Protein AF-A0A1M6SLY5-F1 (afdb_monomer_lite)

Structure (mmCIF, N/CA/C/O backbone):
data_AF-A0A1M6SLY5-F1
#
_entry.id   AF-A0A1M6SLY5-F1
#
loop_
_atom_site.group_PDB
_atom_site.id
_atom_site.type_symbol
_atom_site.label_atom_id
_atom_site.label_alt_id
_atom_site.label_comp_id
_atom_site.label_asym_id
_atom_site.label_entity_id
_atom_site.label_seq_id
_atom_site.pdbx_PDB_ins_code
_atom_site.Cartn_x
_atom_site.Cartn_y
_atom_site.Cartn_z
_atom_site.occupancy
_atom_site.B_iso_or_equiv
_atom_site.auth_seq_id
_atom_site.auth_comp_id
_atom_site.auth_asym_id
_atom_site.auth_atom_id
_atom_site.pdbx_PDB_model_num
ATOM 1 N N . MET A 1 1 ? -16.398 -8.514 -17.392 1.00 31.44 1 MET A N 1
ATOM 2 C CA . MET A 1 1 ? -16.250 -7.061 -17.601 1.00 31.44 1 MET A CA 1
ATOM 3 C C . MET A 1 1 ? -15.039 -6.646 -16.798 1.00 31.44 1 MET A C 1
ATOM 5 O O . MET A 1 1 ? -15.079 -6.820 -15.590 1.00 31.44 1 MET A O 1
ATOM 9 N N . ALA A 1 2 ? -13.946 -6.246 -17.450 1.00 33.09 2 ALA A N 1
ATOM 10 C CA . ALA A 1 2 ? -12.776 -5.746 -16.738 1.00 33.09 2 ALA A CA 1
ATOM 11 C C . ALA A 1 2 ? -13.209 -4.456 -16.042 1.00 33.09 2 ALA A C 1
ATOM 13 O O . ALA A 1 2 ? -13.502 -3.462 -16.710 1.00 33.09 2 ALA A O 1
ATOM 14 N N . ALA A 1 3 ? -13.373 -4.512 -14.719 1.00 38.53 3 ALA A N 1
ATOM 15 C CA . ALA A 1 3 ? -13.499 -3.308 -13.927 1.00 38.53 3 ALA A CA 1
ATOM 16 C C . ALA A 1 3 ? -12.273 -2.477 -14.287 1.00 38.53 3 ALA A C 1
ATOM 18 O O . ALA A 1 3 ? -11.143 -2.946 -14.161 1.00 38.53 3 ALA A O 1
ATOM 19 N N . LYS A 1 4 ? -12.507 -1.295 -14.851 1.00 42.88 4 LYS A N 1
ATOM 20 C CA . LYS A 1 4 ? -11.480 -0.289 -15.063 1.00 42.88 4 LYS A CA 1
ATOM 21 C C . LYS A 1 4 ? -11.032 0.094 -13.657 1.00 42.88 4 LYS A C 1
ATOM 23 O O . LYS A 1 4 ? -11.617 1.001 -13.077 1.00 42.88 4 LYS A O 1
ATOM 28 N N . LYS A 1 5 ? -10.134 -0.709 -13.075 1.00 47.84 5 LYS A N 1
ATOM 29 C CA . LYS A 1 5 ? -9.562 -0.514 -11.750 1.00 47.84 5 LYS A CA 1
ATOM 30 C C . LYS A 1 5 ? -8.920 0.856 -11.866 1.00 47.84 5 LYS A C 1
ATOM 32 O O . LYS A 1 5 ? -7.942 1.026 -12.593 1.00 47.84 5 LYS A O 1
ATOM 37 N N 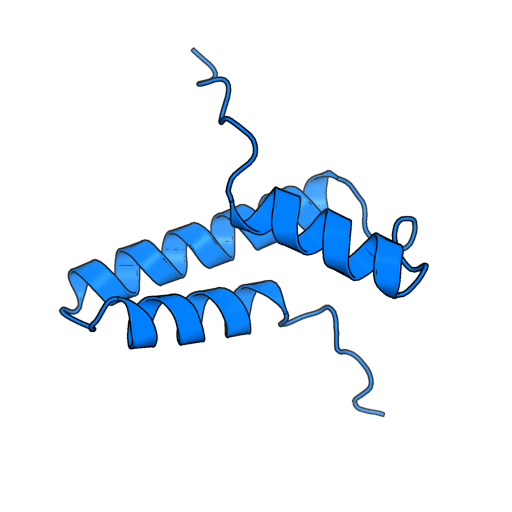. GLU A 1 6 ? -9.590 1.882 -11.340 1.00 51.91 6 GLU A N 1
ATOM 38 C CA . GLU A 1 6 ? -8.944 3.171 -11.145 1.00 51.91 6 GLU A CA 1
ATOM 39 C C . GLU A 1 6 ? -7.624 2.829 -10.481 1.00 51.91 6 GLU A C 1
ATOM 41 O O . GLU A 1 6 ? -7.676 2.133 -9.471 1.00 51.91 6 GLU A O 1
ATOM 46 N N . MET A 1 7 ? -6.487 3.188 -11.097 1.00 57.75 7 MET A N 1
ATOM 47 C CA . MET A 1 7 ? -5.168 2.740 -10.640 1.00 57.75 7 MET A CA 1
ATOM 48 C C . MET A 1 7 ? -5.151 2.714 -9.113 1.00 57.75 7 MET A C 1
ATOM 50 O O . MET A 1 7 ? -5.355 3.785 -8.509 1.0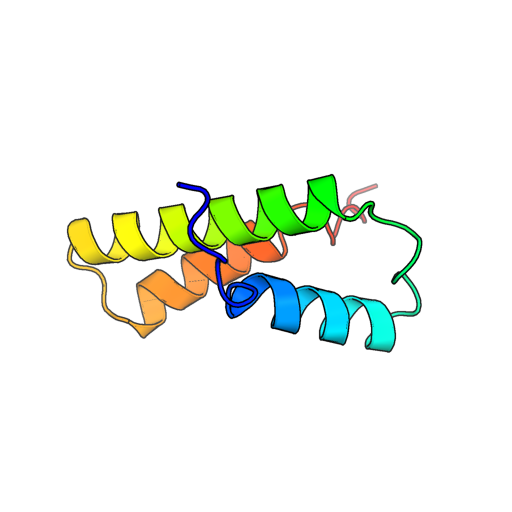0 57.75 7 MET A O 1
ATOM 54 N N . SER A 1 8 ? -5.011 1.512 -8.527 1.00 68.69 8 SER A N 1
ATOM 55 C CA . SER A 1 8 ? -5.091 1.328 -7.076 1.00 68.69 8 SER A CA 1
ATOM 56 C C . SER A 1 8 ? -4.182 2.361 -6.426 1.00 68.69 8 SER A C 1
ATOM 58 O O . SER A 1 8 ? -3.134 2.715 -6.977 1.00 68.69 8 SER A O 1
ATOM 60 N N . TYR A 1 9 ? -4.611 2.915 -5.294 1.00 79.69 9 TYR A N 1
ATOM 61 C CA . TYR A 1 9 ? -3.880 3.978 -4.597 1.00 79.69 9 TYR A CA 1
ATOM 62 C C . TYR A 1 9 ? -2.377 3.653 -4.477 1.00 79.69 9 TYR A C 1
ATOM 64 O O . TYR A 1 9 ? -1.527 4.499 -4.758 1.00 79.69 9 TYR A O 1
ATOM 72 N N . TYR A 1 10 ? -2.069 2.384 -4.213 1.00 82.62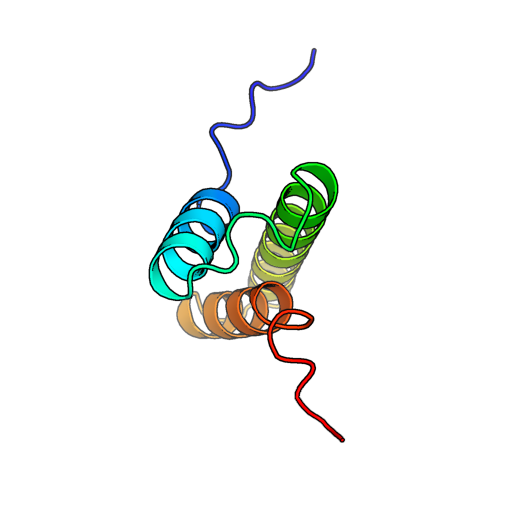 10 TYR A N 1
ATOM 73 C CA . TYR A 1 10 ? -0.724 1.830 -4.139 1.00 82.62 10 TYR A CA 1
ATOM 74 C C . TYR A 1 10 ? 0.070 1.871 -5.457 1.00 82.62 10 TYR A C 1
ATOM 76 O O . TYR A 1 10 ? 1.245 2.226 -5.440 1.00 82.62 10 TYR A O 1
ATOM 84 N N . ARG A 1 11 ? -0.559 1.626 -6.616 1.00 84.88 11 ARG A N 1
ATOM 85 C CA . ARG A 1 11 ? 0.091 1.727 -7.940 1.00 84.88 11 ARG A CA 1
ATOM 86 C C . ARG A 1 11 ? 0.541 3.156 -8.233 1.00 84.88 11 ARG A C 1
ATOM 88 O O . ARG A 1 11 ? 1.653 3.390 -8.698 1.00 84.88 11 ARG A O 1
ATOM 95 N N . ARG A 1 12 ? -0.324 4.137 -7.950 1.00 87.44 12 ARG A N 1
ATOM 96 C CA . ARG A 1 12 ? 0.015 5.562 -8.122 1.00 87.44 12 ARG A CA 1
ATOM 97 C C . ARG A 1 12 ? 1.137 5.988 -7.182 1.00 87.44 12 ARG A C 1
ATOM 99 O O . ARG A 1 12 ? 2.013 6.742 -7.593 1.00 87.44 12 ARG A O 1
ATOM 106 N N . TYR A 1 13 ? 1.109 5.492 -5.951 1.00 84.81 13 TYR A N 1
ATOM 107 C CA . TYR A 1 13 ? 2.158 5.750 -4.975 1.00 84.81 13 TYR A CA 1
ATOM 108 C C . TYR A 1 13 ? 3.511 5.162 -5.410 1.00 84.81 13 TYR A C 1
ATOM 110 O O . TYR A 1 13 ? 4.518 5.862 -5.351 1.00 84.81 13 TYR A O 1
ATOM 118 N N . LEU A 1 14 ? 3.528 3.938 -5.949 1.00 83.69 14 LEU A N 1
ATOM 119 C CA . LEU A 1 14 ? 4.735 3.318 -6.506 1.00 83.69 14 LEU A CA 1
ATOM 120 C C . LEU A 1 14 ? 5.324 4.105 -7.673 1.00 83.69 14 LEU A C 1
ATOM 122 O O . LEU A 1 14 ? 6.517 4.384 -7.677 1.00 83.69 14 LEU A O 1
ATOM 126 N N . LEU A 1 15 ? 4.499 4.508 -8.641 1.00 85.81 15 LEU A N 1
ATOM 127 C CA . LEU A 1 15 ? 4.969 5.315 -9.771 1.00 85.81 15 LEU A CA 1
ATOM 128 C C . LEU A 1 15 ? 5.589 6.637 -9.310 1.00 85.81 15 LEU A C 1
ATOM 130 O O . LEU A 1 15 ? 6.583 7.085 -9.876 1.00 85.81 15 LEU A O 1
ATOM 134 N N . HIS A 1 16 ? 5.024 7.248 -8.267 1.00 87.25 16 HIS A N 1
ATOM 135 C CA . HIS A 1 16 ? 5.589 8.456 -7.680 1.00 87.25 16 HIS A CA 1
ATOM 136 C C . HIS A 1 16 ? 6.956 8.194 -7.030 1.00 87.25 16 HIS A C 1
ATOM 138 O O . HIS A 1 16 ? 7.903 8.915 -7.331 1.00 87.25 16 HIS A O 1
ATOM 144 N N . LEU A 1 17 ? 7.079 7.148 -6.207 1.00 84.81 17 LEU A N 1
ATOM 145 C CA . LEU A 1 17 ? 8.350 6.767 -5.577 1.00 84.81 17 LEU A CA 1
ATOM 146 C C . LEU A 1 17 ? 9.435 6.425 -6.601 1.00 84.81 17 LEU A C 1
ATOM 148 O O . LEU A 1 17 ? 10.577 6.849 -6.464 1.00 84.81 17 LEU A O 1
ATOM 152 N N . LEU A 1 18 ? 9.080 5.688 -7.650 1.00 84.56 18 LEU A N 1
ATOM 153 C CA . LEU A 1 18 ? 10.025 5.308 -8.693 1.00 84.56 18 LEU A CA 1
ATOM 154 C C . LEU A 1 18 ? 10.498 6.499 -9.521 1.00 84.56 18 LEU A C 1
ATOM 156 O O . LEU A 1 18 ? 11.667 6.538 -9.899 1.00 84.56 18 LEU A O 1
ATOM 160 N N . GLY A 1 19 ? 9.620 7.475 -9.763 1.00 85.19 19 GLY A N 1
ATOM 161 C CA . GLY A 1 19 ? 10.008 8.748 -10.367 1.00 85.19 19 GLY A CA 1
ATOM 162 C C . GLY A 1 19 ? 10.967 9.538 -9.472 1.00 85.19 19 GLY A C 1
ATOM 163 O O . GLY A 1 19 ? 11.964 10.064 -9.957 1.00 85.19 19 GLY A O 1
ATOM 164 N N . GLU A 1 20 ? 10.722 9.565 -8.157 1.00 86.69 20 GLU A N 1
ATOM 165 C CA . GLU A 1 20 ? 11.618 10.208 -7.179 1.00 86.69 20 GLU A CA 1
ATOM 166 C C . GLU A 1 20 ? 12.994 9.518 -7.110 1.00 86.69 20 GLU A C 1
ATOM 168 O O . GLU A 1 20 ? 14.017 10.184 -6.958 1.00 86.69 20 GLU A O 1
ATOM 173 N N . TRP A 1 21 ? 13.041 8.191 -7.253 1.00 83.00 21 TRP A N 1
ATOM 174 C CA . TRP A 1 21 ? 14.287 7.413 -7.262 1.00 83.00 21 TRP A CA 1
ATOM 175 C C . TRP A 1 21 ? 14.979 7.362 -8.631 1.00 83.00 21 TRP A C 1
ATOM 177 O O . TRP A 1 21 ? 16.124 6.923 -8.721 1.00 83.00 21 TRP A O 1
ATOM 187 N N . GLY A 1 22 ? 14.310 7.802 -9.701 1.00 81.50 22 GLY A N 1
ATOM 188 C CA . GLY A 1 22 ? 14.793 7.655 -11.077 1.00 81.50 22 GLY A CA 1
ATOM 189 C C . GLY A 1 22 ? 14.812 6.203 -11.578 1.00 81.50 22 GLY A C 1
ATOM 190 O O . GLY A 1 22 ? 15.436 5.909 -12.596 1.00 81.50 22 GLY A O 1
ATOM 191 N N . GLU A 1 23 ? 14.131 5.291 -10.879 1.00 79.00 23 GLU A N 1
ATOM 192 C CA . GLU A 1 23 ? 14.038 3.860 -11.202 1.00 79.00 23 GLU A CA 1
ATOM 193 C C . GLU A 1 23 ? 12.726 3.497 -11.921 1.00 79.00 23 GLU A C 1
ATOM 195 O O . GLU A 1 23 ? 12.374 2.327 -12.040 1.00 79.00 23 GLU A O 1
ATOM 200 N N . GLU A 1 24 ? 12.000 4.482 -12.449 1.00 74.06 24 GLU A N 1
ATOM 201 C CA . GLU A 1 24 ? 10.720 4.314 -13.165 1.00 74.06 24 GLU A CA 1
ATOM 202 C C . GLU A 1 24 ? 10.758 3.315 -14.338 1.00 74.06 24 GLU A C 1
ATOM 204 O O . GLU A 1 24 ? 9.725 2.772 -14.713 1.00 74.06 24 GLU A O 1
ATOM 209 N N . HIS A 1 25 ? 11.945 3.024 -14.880 1.00 76.19 25 HIS A N 1
ATOM 210 C CA . HIS A 1 25 ? 12.157 2.055 -15.962 1.00 76.19 25 HIS A CA 1
ATOM 2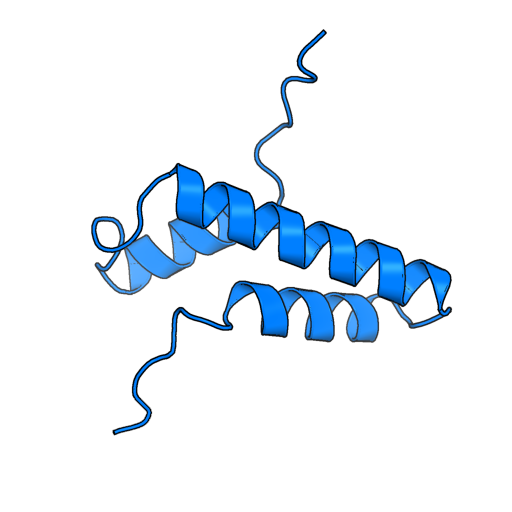11 C C . HIS A 1 25 ? 12.628 0.672 -15.477 1.00 76.19 25 HIS A C 1
ATOM 213 O O . HIS A 1 25 ? 12.736 -0.252 -16.282 1.00 76.19 25 HIS A O 1
ATOM 219 N N . LYS A 1 26 ? 12.970 0.526 -14.190 1.00 78.25 26 LYS A N 1
ATOM 220 C CA . LYS A 1 26 ? 13.554 -0.702 -13.623 1.00 78.25 26 LYS A CA 1
ATOM 221 C C . LYS A 1 26 ? 12.517 -1.811 -13.454 1.00 78.25 26 LYS A C 1
ATOM 223 O O . LYS A 1 26 ? 12.862 -2.987 -13.536 1.00 78.25 26 LYS A O 1
ATOM 228 N N . TYR A 1 27 ? 11.257 -1.435 -13.259 1.00 80.88 27 TYR A N 1
ATOM 229 C CA . TYR A 1 27 ? 10.150 -2.353 -13.025 1.00 80.88 27 TYR A CA 1
ATOM 230 C C . TYR A 1 27 ? 9.110 -2.208 -14.139 1.00 80.88 27 TYR A C 1
ATOM 232 O O . TYR A 1 27 ? 8.769 -1.098 -14.539 1.00 80.88 27 TYR A O 1
ATOM 240 N N . GLY A 1 28 ? 8.626 -3.335 -14.666 1.00 82.38 28 GLY A N 1
ATOM 241 C CA . GLY A 1 28 ? 7.583 -3.342 -15.697 1.00 82.38 28 GLY A CA 1
ATOM 242 C C . GLY A 1 28 ? 6.195 -3.042 -15.123 1.00 82.38 28 GLY A C 1
ATOM 243 O O . GLY A 1 28 ? 5.957 -3.281 -13.941 1.00 82.38 28 GLY A O 1
ATOM 244 N N . ASP A 1 29 ? 5.266 -2.580 -15.967 1.00 82.38 29 ASP A N 1
ATOM 245 C CA . ASP A 1 29 ? 3.875 -2.306 -15.563 1.00 82.38 29 ASP A CA 1
ATOM 246 C C . ASP A 1 29 ? 3.219 -3.518 -14.873 1.00 82.38 29 ASP A C 1
ATOM 248 O O . ASP A 1 29 ? 2.582 -3.343 -13.839 1.00 82.38 29 ASP A O 1
ATOM 252 N N . ASP A 1 30 ? 3.451 -4.739 -15.375 1.00 85.12 30 ASP A N 1
ATOM 253 C CA . ASP A 1 30 ? 2.925 -5.973 -14.768 1.00 85.12 30 ASP A CA 1
ATOM 254 C C . ASP A 1 30 ? 3.444 -6.190 -13.335 1.00 85.12 30 ASP A C 1
ATOM 256 O O . ASP A 1 30 ? 2.691 -6.601 -12.457 1.00 85.12 30 ASP A O 1
ATOM 260 N N . PHE A 1 31 ? 4.717 -5.866 -13.072 1.00 84.12 31 PHE A N 1
ATOM 261 C CA . PHE A 1 31 ? 5.299 -5.969 -11.729 1.00 84.12 31 PHE A CA 1
ATOM 262 C C . PHE A 1 31 ? 4.676 -4.942 -10.780 1.00 84.12 31 PHE A C 1
ATOM 264 O O . PHE A 1 31 ? 4.381 -5.252 -9.630 1.00 84.12 31 PHE A O 1
ATOM 271 N N . LEU A 1 32 ? 4.456 -3.715 -11.258 1.00 83.56 32 LEU A N 1
ATOM 272 C CA . LEU A 1 32 ? 3.821 -2.665 -10.461 1.00 83.56 32 LEU A CA 1
ATOM 273 C C . LEU A 1 32 ? 2.364 -2.996 -10.138 1.00 83.56 32 LEU A C 1
ATOM 275 O O . LEU A 1 32 ? 1.916 -2.721 -9.024 1.00 83.56 32 LEU A O 1
ATOM 279 N N . ASP A 1 33 ? 1.640 -3.580 -11.092 1.00 85.56 33 ASP A N 1
ATOM 280 C CA . ASP A 1 33 ? 0.267 -4.036 -10.892 1.00 85.56 33 ASP A CA 1
ATOM 281 C C . ASP A 1 33 ? 0.205 -5.203 -9.899 1.00 85.56 33 ASP A C 1
ATOM 283 O O . ASP A 1 33 ? -0.567 -5.136 -8.945 1.00 85.56 33 ASP A O 1
ATOM 287 N N . GLU A 1 34 ? 1.082 -6.203 -10.024 1.00 87.06 34 GLU A N 1
ATOM 288 C CA . GLU A 1 34 ? 1.155 -7.321 -9.074 1.00 87.06 34 GLU A CA 1
ATOM 289 C C . GLU A 1 34 ? 1.486 -6.846 -7.649 1.00 87.06 34 GLU A C 1
ATOM 291 O O . GLU A 1 34 ? 0.860 -7.284 -6.682 1.00 87.06 34 GLU A O 1
ATOM 296 N N . ARG A 1 35 ? 2.413 -5.889 -7.498 1.00 87.38 35 ARG A N 1
ATOM 297 C CA . ARG A 1 35 ? 2.766 -5.318 -6.185 1.00 87.38 35 ARG A CA 1
ATOM 298 C C . ARG A 1 35 ? 1.644 -4.486 -5.582 1.00 87.38 35 ARG A C 1
ATOM 300 O O . ARG A 1 35 ? 1.398 -4.568 -4.379 1.00 87.38 35 ARG A O 1
ATOM 307 N N . ALA A 1 36 ? 0.958 -3.689 -6.396 1.00 87.56 36 ALA A N 1
ATOM 308 C CA . ALA A 1 36 ? -0.188 -2.916 -5.938 1.00 87.56 36 ALA A CA 1
ATOM 309 C C . ALA A 1 36 ? -1.348 -3.827 -5.511 1.00 87.56 36 ALA A C 1
ATOM 311 O O . ALA A 1 36 ? -1.985 -3.552 -4.492 1.00 87.56 36 ALA A O 1
ATOM 312 N N . ASP A 1 37 ? -1.588 -4.907 -6.255 1.00 89.44 37 ASP A N 1
ATOM 313 C CA . ASP A 1 37 ? -2.620 -5.896 -5.954 1.00 89.44 37 ASP A CA 1
ATOM 314 C C . ASP A 1 37 ? -2.292 -6.676 -4.674 1.00 89.44 37 ASP A C 1
ATOM 316 O O . ASP A 1 37 ? -3.159 -6.807 -3.811 1.00 89.44 37 ASP A O 1
ATOM 320 N N . ALA A 1 38 ? -1.038 -7.100 -4.488 1.00 89.44 38 ALA A N 1
ATOM 321 C CA . ALA A 1 38 ? -0.591 -7.774 -3.268 1.00 89.44 38 ALA A CA 1
ATOM 322 C C . ALA A 1 38 ? -0.722 -6.880 -2.019 1.00 89.44 38 ALA A C 1
ATOM 324 O O . ALA A 1 38 ? -1.174 -7.332 -0.967 1.00 89.44 38 ALA A O 1
ATOM 325 N N . ALA A 1 39 ? -0.373 -5.594 -2.128 1.00 90.38 39 ALA A N 1
ATOM 326 C CA . ALA A 1 39 ? -0.535 -4.638 -1.033 1.00 90.38 39 ALA A CA 1
ATOM 327 C C . ALA A 1 39 ? -2.013 -4.389 -0.687 1.00 90.38 39 ALA A C 1
ATOM 329 O O . ALA A 1 39 ? -2.373 -4.275 0.486 1.00 90.38 39 ALA A O 1
ATOM 330 N N . GLU A 1 40 ? -2.877 -4.310 -1.701 1.00 89.12 40 GLU A N 1
ATOM 331 C CA . GLU A 1 40 ? -4.322 -4.162 -1.522 1.00 89.12 40 GLU A CA 1
ATOM 332 C C . GLU A 1 40 ? -4.934 -5.404 -0.858 1.00 89.12 40 GLU A C 1
ATOM 334 O O . GLU A 1 40 ? -5.710 -5.273 0.090 1.00 89.12 40 GLU A O 1
ATOM 339 N N . GLU A 1 41 ? -4.533 -6.601 -1.287 1.00 90.62 41 GLU A N 1
ATOM 340 C CA . GLU A 1 41 ? -4.965 -7.859 -0.678 1.00 90.62 41 GLU A CA 1
ATOM 341 C C . GLU A 1 41 ? -4.532 -7.958 0.792 1.00 90.62 41 GLU A C 1
ATOM 343 O O . GLU A 1 41 ? -5.359 -8.285 1.647 1.00 90.62 41 GLU A O 1
ATOM 348 N N . GLU A 1 42 ? -3.282 -7.608 1.114 1.00 92.00 42 GLU A N 1
ATOM 349 C CA . GLU A 1 42 ? -2.790 -7.616 2.497 1.00 92.00 42 GLU A CA 1
ATOM 350 C C . GLU A 1 42 ? -3.524 -6.587 3.364 1.00 92.00 42 GLU A C 1
ATOM 352 O O . GLU A 1 42 ? -3.899 -6.890 4.499 1.00 92.00 42 GLU A O 1
ATOM 357 N N . TYR A 1 43 ? -3.810 -5.392 2.831 1.00 89.19 43 TYR A N 1
ATOM 358 C CA . TYR A 1 43 ? -4.633 -4.402 3.526 1.00 89.19 43 TYR A CA 1
ATOM 359 C C . TYR A 1 43 ? -6.015 -4.972 3.858 1.00 89.19 43 TYR A C 1
ATOM 361 O O . TYR A 1 43 ? -6.471 -4.897 5.002 1.00 89.19 43 TYR A O 1
ATOM 369 N N . GLU A 1 44 ? -6.698 -5.553 2.871 1.00 91.06 44 GLU A N 1
ATOM 370 C CA . GLU A 1 44 ? -8.017 -6.142 3.079 1.00 91.06 44 GLU A CA 1
ATOM 371 C C . GLU A 1 44 ? -7.977 -7.296 4.078 1.00 91.06 44 GLU A C 1
ATOM 373 O O . GLU A 1 44 ? -8.861 -7.401 4.933 1.00 91.06 44 GLU A O 1
ATOM 378 N N . ASN A 1 45 ? -6.962 -8.152 3.988 1.00 92.56 45 ASN A N 1
ATOM 379 C CA . ASN A 1 45 ? -6.787 -9.272 4.894 1.00 92.56 45 ASN A CA 1
ATOM 380 C C . ASN A 1 45 ? -6.569 -8.779 6.328 1.00 92.56 45 ASN A C 1
ATOM 382 O O . ASN A 1 45 ? -7.314 -9.159 7.229 1.00 92.56 45 ASN A O 1
ATOM 386 N N . ALA A 1 46 ? -5.669 -7.816 6.525 1.00 92.50 46 ALA A N 1
ATOM 387 C CA . ALA A 1 46 ? -5.440 -7.190 7.819 1.00 92.50 46 ALA A CA 1
ATOM 388 C C . ALA A 1 46 ? -6.724 -6.554 8.392 1.00 92.50 46 ALA A C 1
ATOM 390 O O . ALA A 1 46 ? -7.054 -6.702 9.573 1.00 92.50 46 ALA A O 1
ATOM 391 N N . ARG A 1 47 ? -7.524 -5.893 7.548 1.00 89.75 47 ARG A N 1
ATOM 392 C CA . ARG A 1 47 ? -8.830 -5.350 7.955 1.00 89.75 47 ARG A CA 1
ATOM 393 C C . ARG A 1 47 ? -9.814 -6.449 8.363 1.00 89.75 47 ARG A C 1
ATOM 395 O O . ARG A 1 47 ? -10.574 -6.235 9.308 1.00 89.75 47 ARG A O 1
ATOM 402 N N . ARG A 1 48 ? -9.799 -7.614 7.702 1.00 93.50 48 ARG A N 1
ATOM 403 C CA . ARG A 1 48 ? -10.603 -8.794 8.087 1.00 93.50 48 ARG A CA 1
ATOM 404 C C . ARG A 1 48 ? -10.124 -9.425 9.395 1.00 93.50 48 ARG A C 1
ATOM 406 O O . ARG A 1 48 ? -10.963 -9.869 10.173 1.00 93.50 48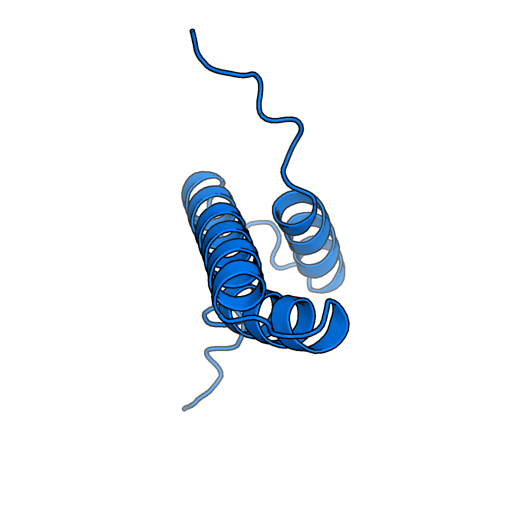 ARG A O 1
ATOM 413 N N . GLU A 1 49 ? -8.820 -9.417 9.665 1.00 93.19 49 GLU A N 1
ATOM 414 C CA . GLU A 1 49 ? -8.234 -9.853 10.943 1.00 93.19 49 GLU A CA 1
ATOM 415 C C . GLU A 1 49 ? -8.606 -8.927 12.119 1.00 93.19 49 GLU A C 1
ATOM 417 O O . GLU A 1 49 ? -8.429 -9.290 13.281 1.00 93.19 49 GLU A O 1
ATOM 422 N N . GLY A 1 50 ? -9.161 -7.744 11.835 1.00 95.12 50 GLY A N 1
ATOM 423 C CA . GLY A 1 50 ? -9.568 -6.762 12.840 1.00 95.12 50 GLY A CA 1
ATOM 424 C C . GLY A 1 50 ? -8.478 -5.751 13.196 1.00 95.12 50 GLY A C 1
ATOM 425 O O . GLY A 1 50 ? -8.613 -5.047 14.198 1.00 95.12 50 GLY A O 1
ATOM 426 N N . LEU A 1 51 ? -7.418 -5.653 12.387 1.00 93.06 51 LEU A N 1
ATOM 427 C CA . LEU A 1 51 ? -6.377 -4.640 12.550 1.00 93.06 51 LEU A CA 1
ATOM 428 C C . LEU A 1 51 ? -6.932 -3.231 12.286 1.00 93.06 51 LEU A C 1
ATOM 430 O O . LEU A 1 51 ? -7.888 -3.014 11.520 1.00 93.06 51 LEU A O 1
ATOM 434 N N . THR A 1 52 ? -6.321 -2.240 12.938 1.00 93.38 52 THR A N 1
ATOM 435 C CA . THR A 1 52 ? -6.645 -0.835 12.676 1.00 93.38 52 THR A CA 1
ATOM 436 C C . THR A 1 52 ? -6.222 -0.443 11.261 1.00 93.38 52 THR A C 1
ATOM 438 O O . THR A 1 52 ? -5.453 -1.141 10.601 1.00 93.38 52 THR A O 1
ATOM 441 N N . VAL A 1 53 ? -6.750 0.682 10.772 1.00 88.50 53 VAL A N 1
ATOM 442 C CA . VAL A 1 53 ? -6.376 1.200 9.448 1.00 88.50 53 VAL A CA 1
ATOM 443 C C . VAL A 1 53 ? -4.868 1.433 9.368 1.00 88.50 53 VAL A C 1
ATOM 445 O O . VAL A 1 53 ? -4.271 1.002 8.391 1.00 88.50 53 VAL A O 1
ATOM 448 N N . ASP A 1 54 ? -4.258 2.009 10.408 1.00 91.12 54 ASP A N 1
ATOM 449 C CA . ASP A 1 54 ? -2.811 2.251 10.451 1.00 91.12 54 ASP A CA 1
ATOM 450 C C . ASP A 1 54 ? -2.007 0.949 10.355 1.00 91.12 54 ASP A C 1
ATOM 452 O O . ASP A 1 54 ? -1.081 0.850 9.559 1.00 91.12 54 ASP A O 1
ATOM 456 N N . GLN A 1 55 ? -2.404 -0.087 11.101 1.00 91.50 55 GLN A N 1
ATOM 457 C CA . GLN A 1 55 ? -1.719 -1.382 11.090 1.00 91.50 55 GLN A CA 1
ATOM 458 C C . GLN A 1 55 ? -1.866 -2.114 9.750 1.00 91.50 55 GLN A C 1
ATOM 460 O O . GLN A 1 55 ? -0.907 -2.693 9.244 1.00 91.50 55 GLN A O 1
ATOM 465 N N . ALA A 1 56 ? -3.065 -2.089 9.164 1.00 92.25 56 ALA A N 1
ATOM 466 C CA . ALA A 1 56 ? -3.302 -2.660 7.843 1.00 92.25 56 ALA A CA 1
ATOM 467 C C . ALA A 1 56 ? -2.505 -1.912 6.766 1.00 92.25 56 ALA A C 1
ATOM 469 O O . ALA A 1 56 ? -1.959 -2.523 5.850 1.00 92.25 56 ALA A O 1
ATOM 470 N N . GLN A 1 57 ? -2.408 -0.587 6.891 1.00 88.62 57 GLN A N 1
ATOM 471 C CA . GLN A 1 57 ? -1.658 0.250 5.968 1.00 88.62 57 GLN A CA 1
ATOM 472 C C . GLN A 1 57 ? -0.148 0.028 6.097 1.00 88.62 57 GLN A C 1
ATOM 474 O O . GLN A 1 57 ? 0.523 -0.045 5.075 1.00 88.62 57 GLN A O 1
ATOM 479 N N . GLU A 1 58 ? 0.378 -0.153 7.308 1.00 91.75 58 GLU A N 1
ATOM 480 C CA . GLU A 1 58 ? 1.783 -0.506 7.544 1.00 91.75 58 GLU A CA 1
ATOM 481 C C . GLU A 1 58 ? 2.152 -1.831 6.864 1.00 91.75 58 GLU A C 1
ATOM 483 O O . GLU A 1 58 ? 3.140 -1.891 6.132 1.00 91.75 58 GLU A O 1
ATOM 488 N N . ARG A 1 59 ? 1.322 -2.874 7.016 1.00 91.75 59 ARG A N 1
ATOM 489 C CA . ARG A 1 59 ? 1.551 -4.159 6.336 1.00 91.75 59 ARG A CA 1
ATOM 490 C C . ARG A 1 59 ? 1.485 -4.037 4.820 1.00 91.75 59 ARG A C 1
ATOM 492 O O . ARG A 1 59 ? 2.384 -4.512 4.132 1.00 91.75 59 ARG A O 1
ATOM 499 N N . ALA A 1 60 ? 0.464 -3.354 4.310 1.00 91.00 60 ALA A N 1
ATOM 500 C CA . ALA A 1 60 ? 0.323 -3.100 2.883 1.00 91.00 60 ALA A CA 1
ATOM 501 C C . ALA A 1 60 ? 1.528 -2.335 2.323 1.00 91.00 60 ALA A C 1
ATOM 503 O O . ALA A 1 60 ? 2.039 -2.692 1.270 1.00 91.00 60 ALA A O 1
ATOM 504 N N . MET A 1 61 ? 2.026 -1.320 3.039 1.00 89.31 61 MET A N 1
ATOM 505 C CA . MET A 1 61 ? 3.234 -0.592 2.645 1.00 89.31 61 MET A CA 1
ATOM 506 C C . MET A 1 61 ? 4.483 -1.466 2.701 1.00 89.31 61 MET A C 1
ATOM 508 O O . MET A 1 61 ? 5.323 -1.350 1.814 1.00 89.31 61 MET A O 1
ATOM 512 N N . SER A 1 62 ? 4.599 -2.351 3.692 1.00 89.94 62 SER A N 1
ATOM 513 C CA . SER A 1 62 ? 5.700 -3.310 3.750 1.00 89.94 62 SER A CA 1
ATOM 514 C C . SER A 1 62 ? 5.701 -4.205 2.515 1.00 89.94 62 SER A C 1
ATOM 516 O O . SER A 1 62 ? 6.729 -4.297 1.868 1.00 89.94 62 SER A O 1
ATOM 518 N N . VAL A 1 63 ? 4.562 -4.796 2.139 1.00 89.44 63 VAL A N 1
ATOM 519 C CA . VAL A 1 63 ? 4.437 -5.641 0.932 1.00 89.44 63 VAL A CA 1
ATOM 520 C C . VAL A 1 63 ? 4.661 -4.841 -0.353 1.00 89.44 63 VAL A C 1
ATOM 522 O O . VAL A 1 63 ? 5.263 -5.338 -1.304 1.00 89.44 63 VAL A O 1
ATOM 525 N N . LEU A 1 64 ? 4.195 -3.591 -0.380 1.00 87.00 64 LEU A N 1
ATOM 526 C CA . LEU A 1 64 ? 4.363 -2.701 -1.521 1.00 87.00 64 LEU A CA 1
ATOM 527 C C . LEU A 1 64 ? 5.830 -2.345 -1.769 1.00 87.00 64 LEU A C 1
ATOM 529 O O . LEU A 1 64 ? 6.217 -2.191 -2.919 1.00 87.00 64 LEU A O 1
ATOM 533 N N . LEU A 1 65 ? 6.620 -2.164 -0.708 1.00 85.06 65 LEU A N 1
ATOM 534 C CA . LEU A 1 65 ? 8.036 -1.788 -0.778 1.00 85.06 65 LEU A CA 1
ATOM 535 C C . LEU A 1 65 ? 8.974 -3.004 -0.761 1.00 85.06 65 LEU A C 1
ATOM 537 O O . LEU A 1 65 ? 10.134 -2.893 -1.163 1.00 85.06 65 LEU A O 1
ATOM 541 N N . ASP A 1 66 ? 8.472 -4.159 -0.331 1.00 80.75 66 ASP A N 1
ATOM 542 C CA . ASP A 1 66 ? 9.153 -5.443 -0.421 1.00 80.75 66 ASP A CA 1
ATOM 543 C C . ASP A 1 66 ? 9.458 -5.747 -1.898 1.00 80.75 66 ASP A C 1
ATOM 545 O O . ASP A 1 66 ? 8.575 -5.724 -2.754 1.00 80.75 66 ASP A O 1
ATOM 549 N N . GLY A 1 67 ? 10.735 -5.946 -2.226 1.00 68.31 67 GLY A N 1
ATOM 550 C CA . GLY A 1 67 ? 11.218 -6.110 -3.604 1.00 68.31 67 GLY A CA 1
ATOM 551 C C . GLY A 1 67 ? 11.692 -4.833 -4.313 1.00 68.31 67 GLY A C 1
ATOM 552 O O . GLY A 1 67 ? 12.308 -4.941 -5.370 1.00 68.31 67 GLY A O 1
ATOM 553 N N . PHE A 1 68 ? 11.479 -3.642 -3.740 1.00 70.88 68 PHE A N 1
ATOM 554 C CA . PHE A 1 68 ? 12.144 -2.412 -4.201 1.00 70.88 68 PHE A CA 1
ATOM 555 C C . PHE A 1 68 ? 13.470 -2.142 -3.474 1.00 70.88 68 PHE A C 1
ATOM 557 O O . PHE A 1 68 ? 14.303 -1.381 -3.963 1.00 70.88 68 PHE A O 1
ATOM 564 N N . GLY A 1 69 ? 13.661 -2.777 -2.316 1.00 58.50 69 GLY A N 1
ATOM 565 C CA . GLY A 1 69 ? 14.824 -2.640 -1.442 1.00 58.50 69 GLY A CA 1
ATOM 566 C C . GLY A 1 69 ? 15.779 -3.831 -1.466 1.00 58.50 69 GLY A C 1
ATOM 567 O O . GLY A 1 69 ? 16.367 -4.116 -0.428 1.00 58.50 69 GLY A O 1
ATOM 568 N N . ASP A 1 70 ? 15.946 -4.521 -2.601 1.00 49.62 70 ASP A N 1
ATOM 569 C CA . ASP A 1 70 ? 17.044 -5.489 -2.770 1.00 49.62 70 ASP A CA 1
ATOM 570 C C . ASP A 1 70 ? 18.380 -4.723 -2.859 1.00 49.62 70 ASP A C 1
ATOM 572 O O . ASP A 1 70 ? 18.942 -4.436 -3.916 1.00 49.62 70 ASP A O 1
ATOM 576 N N . GLY A 1 71 ? 18.803 -4.271 -1.683 1.00 45.44 71 GLY A N 1
ATOM 577 C CA . GLY A 1 71 ? 20.142 -3.863 -1.305 1.00 45.44 71 GLY A CA 1
ATOM 578 C C . GLY A 1 71 ? 20.581 -4.663 -0.078 1.00 45.44 71 GLY A C 1
ATOM 579 O O . GLY A 1 71 ? 21.262 -4.117 0.783 1.00 45.44 71 GLY A O 1
ATOM 580 N N . GLU A 1 72 ? 20.165 -5.927 0.020 1.00 39.72 72 GLU A N 1
ATOM 581 C CA . GLU A 1 72 ? 20.807 -6.920 0.883 1.00 39.72 72 GLU A CA 1
ATOM 582 C C . GLU A 1 72 ? 21.782 -7.721 -0.003 1.00 39.72 72 GLU A C 1
ATOM 584 O O . GLU A 1 72 ? 21.387 -8.671 -0.666 1.00 39.72 72 GLU A O 1
ATOM 589 N N . GLU A 1 73 ? 23.023 -7.218 -0.044 1.00 38.38 73 GLU A N 1
ATOM 590 C CA . GLU A 1 73 ? 24.320 -7.866 -0.364 1.00 38.3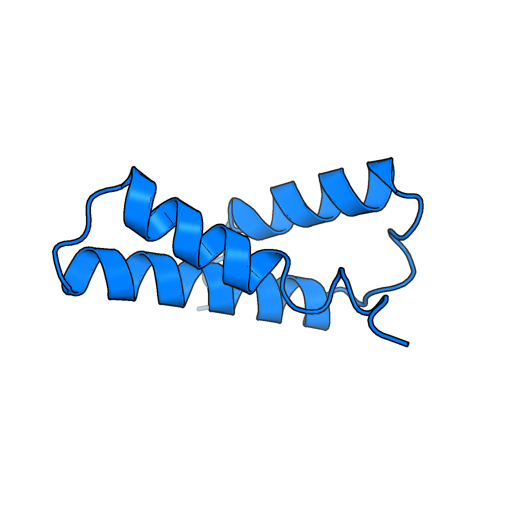8 73 GLU A CA 1
ATOM 591 C C . GLU A 1 73 ? 24.440 -8.886 -1.523 1.00 38.38 73 GLU A C 1
ATOM 593 O O . GLU A 1 73 ? 23.985 -10.046 -1.410 1.00 38.38 73 GLU A O 1
#

Organism: Xylanibacter ruminicola (NCBI:txid839)

Sequence (73 aa):
MAAKKEMSYYRRYLLHLLGEWGEEHKYGDDFLDERADAAEEEYENARREGLTVDQAQERAMSVLLDGFGDGEE

InterPro domains:
  IPR015082 Protein of unknown function DUF1896 [PF08989] (4-67)
  IPR036297 PG0816-like superfamily [SSF140753] (3-68)

Foldseek 3Di:
DPDPPPCQPLLVVVCVVCVVVVNNVVDDPVRSSVQSVVLVVQLVVCVVVVHDNVVSNVSSVCSSCVVVPPPPD

Radius of gyration: 13.08 Å; chains: 1; bounding box: 41×20×30 Å

pLDDT: mean 79.32, std 16.7, range [31.44, 95.12]

Secondary structure (DSSP, 8-state):
--------HHHHHHHHHHHHHT-TTTS-HHHHHHHHHHHHHHHHHHHHHT--HHHHHHHHHHHHHTTT-----